Protein AF-A0A7X7L616-F1 (afdb_monomer_lite)

Sequence (145 aa):
MIFNLSRPKSMLPSSYFWTWDQSTNWVLDDPGIVNFGSWNKYLKKPETYVEDYKRLTDMALSLDIKGIVIWGFLRDSHGGIEYAKKVASYAKSKGVSIMPGVGTTHYGGVYYEGNNKYNINTFLHANPECGAVVSKEPGAKRAHH

Radius of gyration: 18.29 Å; chains: 1; bounding box: 34×37×55 Å

Foldseek 3Di:
DADQDDDPDDPDPAAEAEDELQALDPPPPFPSHDPDDDPDDRRGELVRSLVSLLVVLSVCLNHVHQEYEYQQLAEVRSPGPVSSCSSQVSSVVSNHHYHYDADPPPQQGSHRYDCDCRGNVNVCVVVVVPDFDDDPDPPDDGDDD

pLDDT: mean 89.96, std 12.64, range [40.31, 98.81]

Secondary structure (DSSP, 8-state):
-------PPPSSS--EEEEETTT----TT-TT---S-SS----S-HHHHHHHHHHHHHHHHHTT--EEEEET-SBGGGTHHHHHHHHHHHHHHTTPEEEEE-BSSTT-BSS-BSS-TTBHHHHHHH-GGGS----SSTTPPPPP-

Structure (mmCIF, N/CA/C/O backbone):
data_AF-A0A7X7L616-F1
#
_entry.id   AF-A0A7X7L616-F1
#
loop_
_atom_site.group_PDB
_atom_site.id
_atom_site.type_symbol
_atom_site.label_atom_id
_atom_site.label_alt_id
_atom_site.label_comp_id
_atom_site.label_asym_id
_atom_site.label_entity_id
_atom_site.label_seq_id
_atom_site.pdbx_PDB_ins_code
_atom_site.Cartn_x
_atom_site.Cartn_y
_atom_site.Cartn_z
_atom_site.occupancy
_atom_site.B_iso_or_equiv
_atom_site.auth_seq_id
_atom_site.auth_comp_id
_atom_site.auth_asym_id
_atom_site.auth_atom_id
_atom_site.pdbx_PDB_model_num
ATOM 1 N N . MET A 1 1 ? -3.931 -5.873 17.725 1.00 64.69 1 MET A N 1
ATOM 2 C CA . MET A 1 1 ? -3.924 -5.346 19.108 1.00 64.69 1 MET A CA 1
ATOM 3 C C . MET A 1 1 ? -4.902 -4.185 19.155 1.00 64.69 1 MET A C 1
ATOM 5 O O . MET A 1 1 ? -4.771 -3.305 18.327 1.00 64.69 1 MET A O 1
ATOM 9 N N . ILE A 1 2 ? -5.904 -4.179 20.035 1.00 68.75 2 ILE A N 1
ATOM 10 C CA . ILE A 1 2 ? -6.800 -3.014 20.151 1.00 68.75 2 ILE A CA 1
ATOM 11 C C . ILE A 1 2 ? -6.173 -2.070 21.172 1.00 68.75 2 ILE A C 1
ATOM 13 O O . ILE A 1 2 ? -6.047 -2.427 22.342 1.00 68.75 2 ILE A O 1
ATOM 17 N N . PHE A 1 3 ? -5.734 -0.897 20.723 1.00 80.94 3 PHE A N 1
ATOM 18 C CA . PHE A 1 3 ? -5.229 0.138 21.616 1.00 80.94 3 PHE A CA 1
ATOM 19 C C . PHE A 1 3 ? -6.409 0.794 22.342 1.00 80.94 3 PHE A C 1
ATOM 21 O O . PHE A 1 3 ? -7.429 1.095 21.718 1.00 80.94 3 PHE A O 1
ATOM 28 N N . ASN A 1 4 ? -6.277 1.032 23.647 1.00 83.75 4 ASN A N 1
ATOM 29 C CA . ASN A 1 4 ? -7.254 1.809 24.405 1.00 83.75 4 ASN A CA 1
ATOM 30 C C . ASN A 1 4 ? -6.873 3.292 24.330 1.00 83.75 4 ASN A C 1
ATOM 32 O O . ASN A 1 4 ? -6.136 3.798 25.175 1.00 83.75 4 ASN A O 1
ATOM 36 N N . LEU A 1 5 ? -7.300 3.955 23.256 1.00 84.56 5 LEU A N 1
ATOM 37 C CA . LEU A 1 5 ? -6.984 5.352 22.977 1.00 84.56 5 LEU A CA 1
ATOM 38 C C . LEU A 1 5 ? -8.261 6.181 23.008 1.00 84.56 5 LEU A C 1
ATOM 40 O O . LEU A 1 5 ? -9.324 5.722 22.600 1.00 84.56 5 LEU A O 1
ATOM 44 N N . SER A 1 6 ? -8.146 7.422 23.474 1.00 83.50 6 SER A N 1
ATOM 45 C CA . SER A 1 6 ? -9.231 8.393 23.391 1.00 83.50 6 SER A CA 1
ATOM 46 C C . SER A 1 6 ? -8.895 9.442 22.339 1.00 83.50 6 SER A C 1
ATOM 48 O O . SER A 1 6 ? -7.773 9.942 22.261 1.00 83.50 6 SER A O 1
ATOM 50 N N . ARG A 1 7 ? -9.883 9.767 21.509 1.00 84.62 7 ARG A N 1
ATOM 51 C CA . ARG A 1 7 ? -9.814 10.855 20.540 1.00 84.62 7 ARG A CA 1
ATOM 52 C C . ARG A 1 7 ? -11.075 11.700 20.701 1.00 84.62 7 ARG A C 1
ATOM 54 O O . ARG A 1 7 ? -12.167 11.129 20.723 1.00 84.62 7 ARG A O 1
ATOM 61 N N . PRO A 1 8 ? -10.967 13.037 20.797 1.00 86.50 8 PRO A N 1
ATOM 62 C CA . PRO A 1 8 ? -12.135 13.903 20.739 1.00 86.50 8 PRO A CA 1
ATOM 63 C C . PRO A 1 8 ? -12.950 13.621 19.477 1.00 86.50 8 PRO A C 1
ATOM 65 O O . PRO A 1 8 ? -12.387 13.302 18.425 1.00 86.50 8 PRO A O 1
ATOM 68 N N . LYS A 1 9 ? -14.274 13.764 19.570 1.00 84.69 9 LYS A N 1
ATOM 69 C CA . LYS A 1 9 ? -15.158 13.584 18.417 1.00 84.69 9 LYS A CA 1
ATOM 70 C C . LYS A 1 9 ? -14.674 14.463 17.263 1.00 84.69 9 LYS A C 1
ATOM 72 O O . LYS A 1 9 ? -14.495 15.668 17.429 1.00 84.69 9 LYS A O 1
ATOM 77 N N . SER A 1 10 ? -14.450 13.853 16.100 1.00 84.88 10 SER A N 1
ATOM 78 C CA . SER A 1 10 ? -14.016 14.601 14.922 1.00 84.88 10 SER A CA 1
ATOM 79 C C . SER A 1 10 ? -15.091 15.607 14.513 1.00 84.88 10 SER A C 1
ATOM 81 O O . SER A 1 10 ? -16.275 15.273 14.477 1.00 84.88 10 SER A O 1
ATOM 83 N N . MET A 1 11 ? -14.677 16.830 14.175 1.00 88.06 11 MET A N 1
ATOM 84 C CA . MET A 1 11 ? -15.564 17.799 13.521 1.00 88.06 11 MET A CA 1
ATOM 85 C C . MET A 1 11 ? -15.750 17.493 12.029 1.00 88.06 11 MET A C 1
ATOM 87 O O . MET A 1 11 ? -16.650 18.038 11.398 1.00 88.06 11 MET A O 1
ATOM 91 N N . LEU A 1 12 ? -14.894 16.640 11.456 1.00 87.75 12 LEU A N 1
ATOM 92 C CA . LEU A 1 12 ? -14.990 16.211 10.067 1.00 87.75 12 LEU A CA 1
ATOM 93 C C . LEU A 1 12 ? -15.836 14.931 9.980 1.00 87.75 12 LEU A C 1
ATOM 95 O O . LEU A 1 12 ? -15.654 14.036 10.807 1.00 87.75 12 LEU A O 1
ATOM 99 N N . PRO A 1 13 ? -16.696 14.785 8.953 1.00 86.88 13 PRO A N 1
ATOM 100 C CA . PRO A 1 13 ? -17.483 13.563 8.748 1.00 86.88 13 PRO A CA 1
ATOM 101 C C . PRO A 1 13 ? -16.621 12.301 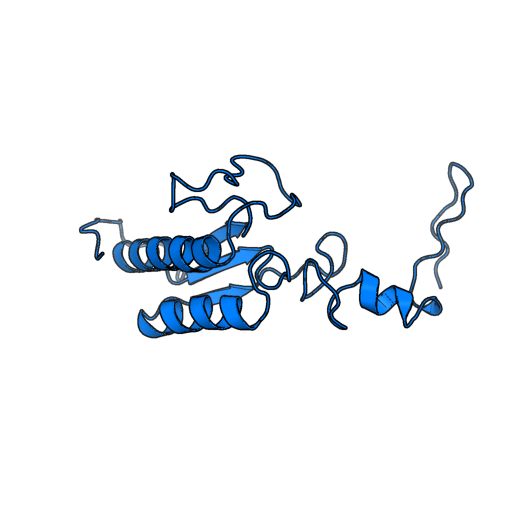8.619 1.00 86.88 13 PRO A C 1
ATOM 103 O O . PRO A 1 13 ? -17.030 11.204 8.996 1.00 86.88 13 PRO A O 1
ATOM 106 N N . SER A 1 14 ? -15.411 12.459 8.083 1.00 89.75 14 SER A N 1
ATOM 107 C CA . SER A 1 14 ? -14.441 11.387 7.909 1.00 89.75 14 SER A CA 1
ATOM 108 C C . SER A 1 14 ? -13.023 11.924 8.035 1.00 89.75 14 SER A C 1
ATOM 110 O O . SER A 1 14 ? -12.730 13.040 7.612 1.00 89.75 14 SER A O 1
ATOM 112 N N . SER A 1 15 ? -12.132 11.096 8.569 1.00 93.06 15 SER A N 1
ATOM 113 C CA . SER A 1 15 ? -10.693 11.352 8.604 1.00 93.06 15 SER A CA 1
ATOM 114 C C . SER A 1 15 ? -9.954 10.091 8.187 1.00 93.06 15 SER A C 1
ATOM 116 O O . SER A 1 15 ? -10.434 8.984 8.448 1.00 93.06 15 SER A O 1
ATOM 118 N N . TYR A 1 16 ? -8.812 10.281 7.532 1.00 96.12 16 TYR A N 1
ATOM 119 C CA . TYR A 1 16 ? -7.987 9.217 6.978 1.00 96.12 16 TYR A CA 1
ATOM 120 C C . TYR A 1 16 ? -6.532 9.460 7.355 1.00 96.12 16 TYR A C 1
ATOM 122 O O . TYR A 1 16 ? -6.093 10.610 7.412 1.00 96.12 16 TYR A O 1
ATOM 130 N N . PHE A 1 17 ? -5.777 8.388 7.570 1.00 97.12 17 PHE A N 1
ATOM 131 C CA . PHE A 1 17 ? -4.323 8.490 7.556 1.00 97.12 17 PHE A CA 1
ATOM 132 C C . PHE A 1 17 ? -3.833 8.644 6.121 1.00 97.12 17 PHE A C 1
ATOM 134 O O . PHE A 1 17 ? -4.298 7.935 5.236 1.00 97.12 17 PHE A O 1
ATOM 141 N N . TRP A 1 18 ? -2.893 9.555 5.894 1.00 96.75 18 TRP A N 1
ATOM 142 C CA . TRP A 1 18 ? -2.194 9.690 4.621 1.00 96.75 18 TRP A CA 1
ATOM 143 C C . TRP A 1 18 ? -0.814 9.069 4.749 1.00 96.75 18 TRP A C 1
ATOM 145 O O . TRP A 1 18 ? -0.012 9.534 5.561 1.00 96.75 18 TRP A O 1
ATOM 155 N N . THR A 1 19 ? -0.531 8.033 3.964 1.00 96.81 19 THR A N 1
ATOM 156 C CA . THR A 1 19 ? 0.727 7.302 4.074 1.00 96.81 19 THR A CA 1
ATOM 157 C C . THR A 1 19 ? 1.358 6.986 2.727 1.00 96.81 19 THR A C 1
ATOM 159 O O . THR A 1 19 ? 0.729 7.031 1.669 1.00 96.81 19 THR A O 1
ATOM 162 N N . TRP A 1 20 ? 2.635 6.633 2.800 1.00 96.06 20 TRP A N 1
ATOM 163 C CA . TRP A 1 20 ? 3.402 6.043 1.717 1.00 96.06 20 TRP A CA 1
ATOM 164 C C . TRP A 1 20 ? 3.792 4.610 2.088 1.00 96.06 20 TRP A C 1
ATOM 166 O O . TRP A 1 20 ? 4.173 4.358 3.234 1.00 96.06 20 TRP A O 1
ATOM 176 N N . ASP A 1 21 ? 3.710 3.667 1.147 1.00 95.69 21 ASP A N 1
ATOM 177 C CA . ASP A 1 21 ? 4.065 2.256 1.354 1.00 95.69 21 ASP A CA 1
ATOM 178 C C . ASP A 1 21 ? 5.480 2.100 1.926 1.00 95.69 21 ASP A C 1
ATOM 180 O O . ASP A 1 21 ? 5.671 1.392 2.920 1.00 95.69 21 ASP A O 1
ATOM 184 N N . GLN A 1 22 ? 6.454 2.826 1.372 1.00 95.25 22 GLN A N 1
ATOM 185 C CA . GLN A 1 22 ? 7.858 2.679 1.756 1.00 95.25 22 GLN A CA 1
ATOM 186 C C . GLN A 1 22 ? 8.196 3.176 3.169 1.00 95.25 22 GLN A C 1
ATOM 188 O O . GLN A 1 22 ? 9.104 2.629 3.788 1.00 95.25 22 GLN A O 1
ATOM 193 N N . SER A 1 23 ? 7.498 4.199 3.676 1.00 95.25 23 SER A N 1
ATOM 194 C CA . SER A 1 23 ? 7.852 4.889 4.931 1.00 95.25 23 SER A CA 1
ATOM 195 C C . SER A 1 23 ? 6.819 4.742 6.047 1.00 95.25 23 SER A C 1
ATOM 197 O O . SER A 1 23 ? 6.959 5.332 7.117 1.00 95.25 23 SER A O 1
ATOM 199 N N . THR A 1 24 ? 5.790 3.920 5.835 1.00 96.81 24 THR A N 1
ATOM 200 C CA . THR A 1 24 ? 4.900 3.477 6.915 1.00 96.81 24 THR A CA 1
ATOM 201 C C . THR A 1 24 ? 5.618 2.417 7.735 1.00 96.81 24 THR A C 1
ATOM 203 O O . THR A 1 24 ? 5.645 1.271 7.315 1.00 96.81 24 THR A O 1
ATOM 206 N N . ASN A 1 25 ? 6.216 2.782 8.869 1.00 96.75 25 ASN A N 1
ATOM 207 C CA . ASN A 1 25 ? 7.050 1.869 9.660 1.00 96.75 25 ASN A CA 1
ATOM 208 C C . ASN A 1 25 ? 6.392 1.560 11.009 1.00 96.75 25 ASN A C 1
ATOM 210 O O . ASN A 1 25 ? 6.345 2.409 11.897 1.00 96.75 25 ASN A O 1
ATOM 214 N N . TRP A 1 26 ? 5.889 0.338 11.152 1.00 96.56 26 TRP A N 1
ATOM 215 C CA . TRP A 1 26 ? 5.313 -0.219 12.382 1.00 96.56 26 TRP A CA 1
ATOM 216 C C . TRP A 1 26 ? 5.984 -1.536 12.787 1.00 96.56 26 TRP A C 1
ATOM 218 O O . TRP A 1 26 ? 5.915 -1.941 13.949 1.00 96.56 26 TRP A O 1
ATOM 228 N N . VAL A 1 27 ? 6.632 -2.216 11.846 1.00 96.88 27 VAL A N 1
ATOM 229 C CA . VAL A 1 27 ? 7.654 -3.237 12.071 1.00 96.88 27 VAL A CA 1
ATOM 230 C C . VAL A 1 27 ? 9.001 -2.519 12.108 1.00 96.88 27 VAL A C 1
ATOM 232 O O . VAL A 1 27 ? 9.491 -2.046 11.086 1.00 96.88 27 VAL A O 1
ATOM 235 N N . LEU A 1 28 ? 9.553 -2.356 13.311 1.00 96.25 28 LEU A N 1
ATOM 236 C CA . LEU A 1 28 ? 10.707 -1.479 13.561 1.00 96.25 28 LEU A CA 1
ATOM 237 C C . LEU A 1 28 ? 12.064 -2.190 13.445 1.00 96.25 28 LEU A C 1
ATOM 239 O O . LEU A 1 28 ? 13.103 -1.548 13.550 1.00 96.25 28 LEU A O 1
ATOM 243 N N . ASP A 1 29 ? 12.052 -3.501 13.237 1.00 96.44 29 ASP A N 1
ATOM 244 C CA . ASP A 1 29 ? 13.219 -4.376 13.140 1.00 96.44 29 ASP A CA 1
ATOM 245 C C . ASP A 1 29 ? 13.516 -4.839 11.701 1.00 96.44 29 ASP A C 1
ATOM 247 O O . ASP A 1 29 ? 14.435 -5.630 11.481 1.00 96.44 29 ASP A O 1
ATOM 251 N N . ASP A 1 30 ? 12.782 -4.337 10.701 1.00 97.44 30 ASP A N 1
ATOM 252 C CA . ASP A 1 30 ? 13.110 -4.583 9.294 1.00 97.44 30 ASP A CA 1
ATOM 253 C C . ASP A 1 30 ? 14.316 -3.714 8.869 1.00 97.44 30 ASP A C 1
ATOM 255 O O . ASP A 1 30 ? 14.254 -2.485 8.961 1.00 97.44 30 ASP A O 1
ATOM 259 N N . PRO A 1 31 ? 15.423 -4.299 8.371 1.00 96.56 31 PRO A N 1
ATOM 260 C CA . PRO A 1 31 ? 16.599 -3.531 7.956 1.00 96.56 31 PRO A CA 1
ATOM 261 C C . PRO A 1 31 ? 16.335 -2.598 6.761 1.00 96.56 31 PRO A C 1
ATOM 263 O O . PRO A 1 31 ? 17.133 -1.701 6.499 1.00 96.56 31 PRO A O 1
ATOM 266 N N . GLY A 1 32 ? 15.234 -2.795 6.031 1.00 96.69 32 GLY A N 1
ATOM 267 C CA . GLY A 1 32 ? 14.825 -1.988 4.885 1.00 96.69 32 GLY A CA 1
ATOM 268 C C . GLY A 1 32 ? 14.021 -0.731 5.226 1.00 96.69 32 GLY A C 1
ATOM 269 O O . GLY A 1 32 ? 13.435 -0.133 4.324 1.00 96.69 32 GLY A O 1
ATOM 270 N N . ILE A 1 33 ? 13.928 -0.342 6.500 1.00 96.75 33 ILE A N 1
ATOM 271 C CA . ILE A 1 33 ? 13.172 0.839 6.939 1.00 96.75 33 ILE A CA 1
ATOM 272 C C . ILE A 1 33 ? 13.628 2.115 6.217 1.00 96.75 33 ILE A C 1
ATOM 274 O O . ILE A 1 33 ? 14.813 2.437 6.140 1.00 96.75 33 ILE A O 1
ATOM 278 N N . VAL A 1 34 ? 12.649 2.892 5.747 1.00 94.88 34 VAL A N 1
ATOM 279 C CA . VAL A 1 34 ? 12.856 4.207 5.130 1.00 94.88 34 VAL A CA 1
ATOM 280 C C . VAL A 1 34 ? 12.102 5.260 5.939 1.00 94.88 34 VAL A C 1
ATOM 282 O O . VAL A 1 34 ? 10.885 5.185 6.068 1.00 94.88 34 VAL A O 1
ATOM 285 N N . ASN A 1 35 ? 12.806 6.259 6.480 1.00 93.75 35 ASN A N 1
ATOM 286 C CA . ASN A 1 35 ? 12.227 7.244 7.414 1.00 93.75 35 ASN A CA 1
ATOM 287 C C . ASN A 1 35 ? 11.947 8.624 6.802 1.00 93.75 35 ASN A C 1
ATOM 289 O O . ASN A 1 35 ? 11.510 9.533 7.502 1.00 93.75 35 ASN A O 1
ATOM 293 N N . PHE A 1 36 ? 12.221 8.815 5.514 1.00 89.25 36 PHE A N 1
ATOM 294 C CA . PHE A 1 36 ? 12.077 10.116 4.868 1.00 89.25 36 PHE A CA 1
ATOM 295 C C . PHE A 1 36 ? 11.773 9.986 3.379 1.00 89.25 36 PHE A C 1
ATOM 297 O O . PHE A 1 36 ? 11.989 8.942 2.766 1.00 89.25 36 PHE A O 1
ATOM 304 N N . GLY A 1 37 ? 11.328 11.096 2.793 1.00 83.88 37 GLY A N 1
ATOM 305 C CA . GLY A 1 37 ? 11.170 11.246 1.354 1.00 83.88 37 GLY A CA 1
ATOM 306 C C . GLY A 1 37 ? 9.877 10.661 0.791 1.00 83.88 37 GLY A C 1
ATOM 307 O O . GLY A 1 37 ? 9.126 9.931 1.440 1.00 83.88 37 GLY A O 1
ATOM 308 N N . SER A 1 38 ? 9.642 11.008 -0.468 1.00 81.00 38 SER A N 1
ATOM 309 C CA . SER A 1 38 ? 8.605 10.427 -1.314 1.00 81.00 38 SER A CA 1
ATOM 310 C C . SER A 1 38 ? 9.281 9.763 -2.512 1.00 81.00 38 SER A C 1
ATOM 312 O O . SER A 1 38 ? 10.431 10.072 -2.814 1.00 81.00 38 SER A O 1
ATOM 314 N N . TRP A 1 39 ? 8.580 8.842 -3.176 1.00 82.50 39 TRP A N 1
ATOM 315 C CA . TRP A 1 39 ? 9.059 8.178 -4.395 1.00 82.50 39 TRP A CA 1
ATOM 316 C C . TRP A 1 39 ? 10.269 7.234 -4.209 1.00 82.50 39 TRP A C 1
ATOM 318 O O . TRP A 1 39 ? 10.915 6.831 -5.175 1.00 82.50 39 TRP A O 1
ATOM 328 N N . ASN A 1 40 ? 10.589 6.824 -2.977 1.00 90.56 40 ASN A N 1
ATOM 329 C CA . ASN A 1 40 ? 11.723 5.922 -2.767 1.00 90.56 40 ASN A CA 1
ATOM 330 C C . ASN A 1 40 ? 11.431 4.493 -3.258 1.00 90.56 40 ASN A C 1
ATOM 332 O O . ASN A 1 40 ? 10.283 4.062 -3.446 1.00 90.56 40 ASN A O 1
ATOM 336 N N . LYS A 1 41 ? 12.515 3.727 -3.399 1.00 93.12 41 LYS A N 1
ATOM 337 C CA . LYS A 1 41 ? 12.445 2.268 -3.480 1.00 93.12 41 LYS A CA 1
ATOM 338 C C . LYS A 1 41 ? 11.816 1.721 -2.200 1.00 93.12 41 LYS A C 1
ATOM 340 O O . LYS A 1 41 ? 12.087 2.222 -1.109 1.00 93.12 41 LYS A O 1
ATOM 345 N N . TYR A 1 42 ? 11.005 0.684 -2.341 1.00 95.81 42 TYR A N 1
ATOM 346 C CA . TYR A 1 42 ? 10.550 -0.089 -1.197 1.00 95.81 42 TYR A CA 1
ATOM 347 C C . TYR A 1 42 ? 11.628 -1.127 -0.872 1.00 95.81 42 TYR A C 1
ATOM 349 O O . TYR A 1 42 ? 11.922 -1.987 -1.701 1.00 95.81 42 TYR A O 1
ATOM 357 N N . LEU A 1 43 ? 12.263 -0.985 0.292 1.00 97.12 43 LEU A N 1
ATOM 358 C CA . LEU A 1 43 ? 13.434 -1.780 0.688 1.00 97.12 43 LEU A CA 1
ATOM 359 C C . LEU A 1 43 ? 13.126 -2.815 1.780 1.00 97.12 43 LEU A C 1
ATOM 361 O O . LEU A 1 43 ? 13.966 -3.666 2.060 1.00 97.12 43 LEU A O 1
ATOM 365 N N . LYS A 1 44 ? 11.940 -2.735 2.392 1.00 97.81 44 LYS A N 1
ATOM 366 C CA . LYS A 1 44 ? 11.467 -3.678 3.412 1.00 97.81 44 LYS A CA 1
ATOM 367 C C . LYS A 1 44 ? 11.066 -5.007 2.773 1.00 97.81 44 LYS A C 1
ATOM 369 O O . LYS A 1 44 ? 10.912 -5.108 1.555 1.00 97.81 44 LYS A O 1
ATOM 374 N N . LYS A 1 45 ? 10.849 -6.030 3.595 1.00 98.06 45 LYS A N 1
ATOM 375 C CA . LYS A 1 45 ? 10.286 -7.302 3.123 1.00 98.06 45 LYS A CA 1
ATOM 376 C C . LYS A 1 45 ? 8.812 -7.129 2.717 1.00 98.06 45 LYS A C 1
ATOM 378 O O . LYS A 1 45 ? 8.097 -6.367 3.368 1.00 98.06 45 LYS A O 1
ATOM 383 N N . PRO A 1 46 ? 8.298 -7.864 1.714 1.00 97.94 46 PRO A N 1
ATOM 384 C CA . PRO A 1 46 ? 6.868 -7.872 1.389 1.00 97.94 46 PRO A CA 1
ATOM 385 C C . PRO A 1 46 ? 5.965 -8.167 2.596 1.00 97.94 46 PRO A C 1
ATOM 387 O O . PRO A 1 46 ? 4.911 -7.563 2.773 1.00 97.94 46 PRO A O 1
ATOM 390 N N . GLU A 1 47 ? 6.377 -9.068 3.487 1.00 98.38 47 GLU A N 1
ATOM 391 C CA . GLU A 1 47 ? 5.616 -9.413 4.695 1.00 98.38 47 GLU A CA 1
ATOM 392 C C . GLU A 1 47 ? 5.470 -8.210 5.630 1.00 98.38 47 GLU A C 1
ATOM 394 O O . GLU A 1 47 ? 4.422 -8.034 6.257 1.00 98.38 47 GLU A O 1
ATOM 399 N N . THR A 1 48 ? 6.492 -7.355 5.667 1.00 98.44 48 THR A N 1
ATOM 400 C CA . THR A 1 48 ? 6.506 -6.128 6.457 1.00 98.44 48 THR A CA 1
ATOM 401 C C . THR A 1 48 ? 5.455 -5.140 5.965 1.00 98.44 48 THR A C 1
ATOM 403 O O . THR A 1 48 ? 4.765 -4.560 6.791 1.00 98.44 48 THR A O 1
ATOM 406 N N . TYR A 1 49 ? 5.211 -5.026 4.652 1.00 98.56 49 TYR A N 1
ATOM 407 C CA . TYR A 1 49 ? 4.102 -4.220 4.116 1.00 98.56 49 TYR A CA 1
ATOM 408 C C . TYR A 1 49 ? 2.755 -4.635 4.718 1.00 98.56 49 TYR A C 1
ATOM 410 O O . TYR A 1 49 ? 1.981 -3.799 5.186 1.00 98.56 49 TYR A O 1
ATOM 418 N N . VAL A 1 50 ? 2.479 -5.940 4.747 1.00 98.69 50 VAL A N 1
ATOM 419 C CA . VAL A 1 50 ? 1.218 -6.457 5.291 1.00 98.69 50 VAL A CA 1
ATOM 420 C C . VAL A 1 50 ? 1.122 -6.187 6.788 1.00 98.69 50 VAL A C 1
ATOM 422 O O . VAL A 1 50 ? 0.074 -5.753 7.264 1.00 98.69 50 VAL A O 1
ATOM 425 N N . GLU A 1 51 ? 2.193 -6.443 7.532 1.00 98.56 51 GLU A N 1
ATOM 426 C CA . GLU A 1 51 ? 2.198 -6.274 8.982 1.00 98.56 51 GLU A CA 1
ATOM 427 C C . GLU A 1 51 ? 2.149 -4.798 9.404 1.00 98.56 51 GLU A C 1
ATOM 429 O O . GLU A 1 51 ? 1.420 -4.452 10.337 1.00 98.56 51 GLU A O 1
ATOM 434 N N . ASP A 1 52 ? 2.823 -3.913 8.668 1.00 98.38 52 ASP A N 1
ATOM 435 C CA . ASP A 1 52 ? 2.772 -2.472 8.891 1.00 98.38 52 ASP A CA 1
ATOM 436 C C . ASP A 1 52 ? 1.335 -1.958 8.809 1.00 98.38 52 ASP A C 1
ATOM 438 O O . ASP A 1 52 ? 0.828 -1.297 9.721 1.00 98.38 52 ASP A O 1
ATOM 442 N N . TYR A 1 53 ? 0.637 -2.324 7.732 1.00 98.62 53 TYR A N 1
ATOM 443 C CA . TYR A 1 53 ? -0.731 -1.877 7.520 1.00 98.62 53 TYR A CA 1
ATOM 444 C C . TYR A 1 53 ? -1.756 -2.603 8.392 1.00 98.62 53 TYR A C 1
ATOM 446 O O . TYR A 1 53 ? -2.805 -2.023 8.676 1.00 98.62 53 TYR A O 1
ATOM 454 N N . LYS A 1 54 ? -1.471 -3.811 8.897 1.00 98.50 54 LYS A N 1
ATOM 455 C CA . LYS A 1 54 ? -2.289 -4.437 9.951 1.00 98.50 54 LYS A CA 1
ATOM 456 C C . LYS A 1 54 ? -2.253 -3.622 11.240 1.00 98.50 54 LYS A C 1
ATOM 458 O O . LYS A 1 54 ? -3.307 -3.304 11.790 1.00 98.50 54 LYS A O 1
ATOM 463 N N . ARG A 1 55 ? -1.059 -3.236 11.696 1.00 98.06 55 ARG A N 1
ATOM 464 C CA . ARG A 1 55 ? -0.885 -2.444 12.926 1.00 98.06 55 ARG A CA 1
ATOM 465 C C . ARG A 1 55 ? -1.462 -1.039 12.780 1.00 98.06 55 ARG A C 1
ATOM 467 O O . ARG A 1 55 ? -2.168 -0.575 13.673 1.00 98.06 55 ARG A O 1
ATOM 474 N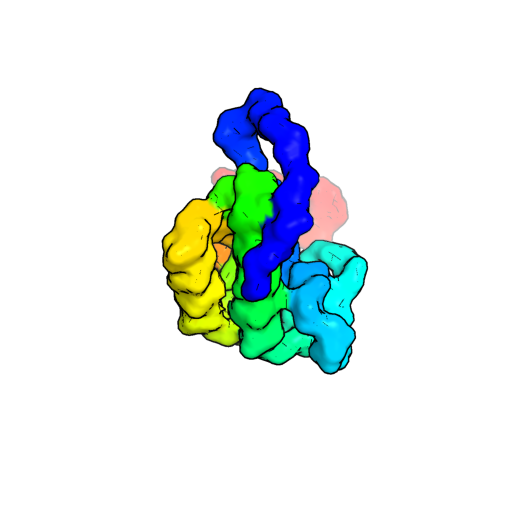 N . LEU A 1 56 ? -1.261 -0.405 11.624 1.00 97.81 56 LEU A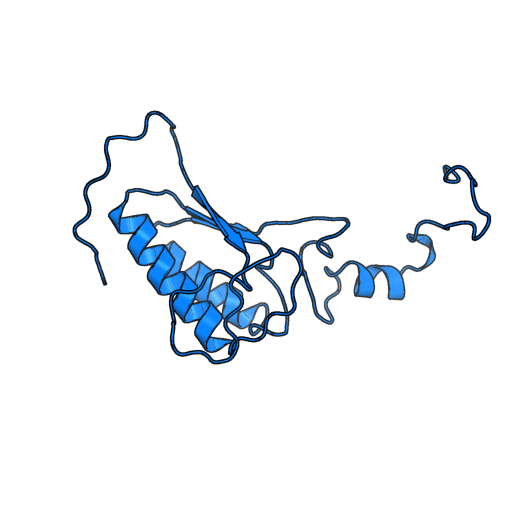 N 1
ATOM 475 C CA . LEU A 1 56 ? -1.871 0.891 11.331 1.00 97.81 56 LEU A CA 1
ATOM 476 C C . LEU A 1 56 ? -3.405 0.810 11.232 1.00 97.81 56 LEU A C 1
ATOM 478 O O . LEU A 1 56 ? -4.091 1.726 11.677 1.00 97.81 56 LEU A O 1
ATOM 482 N N . THR A 1 57 ? -3.957 -0.283 10.693 1.00 98.31 57 THR A N 1
ATOM 483 C CA . THR A 1 57 ? -5.410 -0.535 10.682 1.00 98.31 57 THR A CA 1
ATOM 484 C C . THR A 1 57 ? -5.960 -0.631 12.100 1.00 98.31 57 THR A C 1
ATOM 486 O O . THR A 1 57 ? -6.970 -0.004 12.411 1.00 98.31 57 THR A O 1
ATOM 489 N N . ASP A 1 58 ? -5.294 -1.395 12.964 1.00 97.56 58 ASP A N 1
ATOM 490 C CA . ASP A 1 58 ? -5.689 -1.531 14.364 1.00 97.56 58 ASP A CA 1
ATOM 491 C C . ASP A 1 58 ? -5.656 -0.171 15.087 1.00 97.56 58 ASP A C 1
ATOM 493 O O . ASP A 1 58 ? -6.580 0.162 15.828 1.00 97.56 58 ASP A O 1
ATOM 497 N N . MET A 1 59 ? -4.642 0.658 14.808 1.00 96.06 59 MET A N 1
ATOM 498 C CA . MET A 1 59 ? -4.564 2.034 15.308 1.00 96.06 59 MET A CA 1
ATOM 499 C C . MET A 1 59 ? -5.701 2.916 14.778 1.00 96.06 59 MET A C 1
ATOM 501 O O . MET A 1 59 ? -6.302 3.675 15.538 1.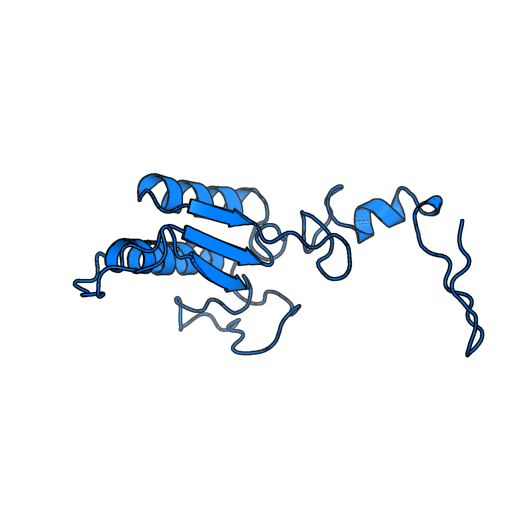00 96.06 59 MET A O 1
ATOM 505 N N . ALA A 1 60 ? -6.009 2.828 13.480 1.00 95.38 60 ALA A N 1
ATOM 506 C CA . ALA A 1 60 ? -7.087 3.596 12.864 1.00 95.38 60 ALA A CA 1
ATOM 507 C C . ALA A 1 60 ? -8.439 3.266 13.509 1.00 95.38 60 ALA A C 1
ATOM 509 O O . ALA A 1 60 ? -9.187 4.178 13.862 1.00 95.38 60 ALA A O 1
ATOM 510 N N . LEU A 1 61 ? -8.705 1.978 13.745 1.00 94.62 61 LEU A N 1
ATOM 511 C CA . LEU A 1 61 ? -9.893 1.511 14.456 1.00 94.62 61 LEU A CA 1
ATOM 512 C C . LEU A 1 61 ? -9.968 2.095 15.874 1.00 94.62 61 LEU A C 1
ATOM 514 O O . LEU A 1 61 ? -10.994 2.659 16.247 1.00 94.62 61 LEU A O 1
ATOM 518 N N . SER A 1 62 ? -8.878 2.014 16.644 1.00 93.69 62 SER A N 1
ATOM 519 C CA . SER A 1 62 ? -8.808 2.547 18.013 1.00 93.69 62 SER A CA 1
ATOM 520 C C . SER A 1 62 ? -9.038 4.060 18.111 1.00 93.69 62 SER A C 1
ATOM 522 O O . SER A 1 62 ? -9.393 4.552 19.177 1.00 93.69 62 SER A O 1
ATOM 524 N N . LEU A 1 63 ? -8.843 4.804 17.021 1.00 92.69 63 LEU A N 1
ATOM 525 C CA . LEU A 1 63 ? -9.014 6.258 16.959 1.00 92.69 63 LEU A CA 1
ATOM 526 C C . LEU A 1 63 ? -10.285 6.705 16.213 1.00 92.69 63 LEU A C 1
ATOM 528 O O . LEU A 1 63 ? -10.432 7.901 15.936 1.00 92.69 63 LEU A O 1
ATOM 532 N N . ASP A 1 64 ? -11.171 5.778 15.831 1.00 91.50 64 ASP A N 1
ATOM 533 C CA . ASP A 1 64 ? -12.314 6.031 14.932 1.00 91.50 64 ASP A CA 1
ATOM 534 C C . ASP A 1 64 ? -11.902 6.822 13.666 1.00 91.50 64 ASP A C 1
ATOM 536 O O . ASP A 1 64 ? -12.523 7.803 13.242 1.00 91.50 64 ASP A O 1
ATOM 540 N N . ILE A 1 65 ? -10.773 6.433 13.069 1.00 94.56 65 ILE A N 1
ATOM 541 C CA . ILE A 1 65 ? -10.313 6.919 11.765 1.00 94.56 65 ILE A CA 1
ATOM 542 C C . ILE A 1 65 ? -10.882 5.984 10.699 1.00 94.56 65 ILE A C 1
ATOM 544 O O . ILE A 1 65 ? -10.713 4.768 10.760 1.00 94.56 65 ILE A O 1
ATOM 548 N N . LYS A 1 66 ? -11.572 6.551 9.703 1.00 95.00 66 LYS A N 1
ATOM 549 C CA . LYS A 1 66 ? -12.384 5.778 8.746 1.00 95.00 66 LYS A CA 1
ATOM 550 C C . LYS A 1 66 ? -11.557 4.988 7.739 1.00 95.00 66 LYS A C 1
ATOM 552 O O . LYS A 1 66 ? -12.063 4.029 7.154 1.00 95.00 66 LYS A O 1
ATOM 557 N N . GLY A 1 67 ? -10.304 5.369 7.520 1.00 97.19 67 GLY A N 1
ATOM 558 C CA . GLY A 1 67 ? -9.466 4.671 6.563 1.00 97.19 67 GLY A CA 1
ATOM 559 C C . GLY A 1 67 ? -8.028 5.152 6.481 1.00 97.19 67 GLY A C 1
ATOM 560 O O . GLY A 1 67 ? -7.580 6.019 7.232 1.00 97.19 67 GLY A O 1
ATOM 561 N N . ILE A 1 68 ? -7.318 4.571 5.523 1.00 98.56 68 ILE A N 1
ATOM 562 C CA . ILE A 1 68 ? -5.904 4.805 5.253 1.00 98.56 68 ILE A CA 1
ATOM 563 C C . ILE A 1 68 ? -5.741 4.999 3.745 1.00 98.56 68 ILE A C 1
ATOM 565 O O . ILE A 1 68 ? -6.134 4.140 2.953 1.00 98.56 68 ILE A O 1
ATOM 569 N N . VAL A 1 69 ? -5.163 6.129 3.350 1.00 98.25 69 VAL A N 1
ATOM 570 C CA . VAL A 1 69 ? -4.704 6.397 1.989 1.00 98.25 69 VAL A CA 1
ATOM 571 C C . VAL A 1 69 ? -3.288 5.858 1.848 1.00 98.25 69 VAL A C 1
ATOM 573 O O . VAL A 1 69 ? -2.408 6.292 2.586 1.00 98.25 69 VAL A O 1
ATOM 576 N N . ILE A 1 70 ? -3.071 4.952 0.894 1.00 97.50 70 ILE A N 1
ATOM 577 C CA . ILE A 1 70 ? -1.772 4.317 0.650 1.00 97.50 70 ILE A CA 1
ATOM 578 C C . ILE A 1 70 ? -1.246 4.738 -0.718 1.00 97.50 70 ILE A C 1
ATOM 580 O O . ILE A 1 70 ? -1.685 4.227 -1.751 1.00 97.50 70 ILE A O 1
ATOM 584 N N . TRP A 1 71 ? -0.273 5.641 -0.740 1.00 95.75 71 TRP A N 1
ATOM 585 C CA . TRP A 1 71 ? 0.522 5.899 -1.938 1.00 95.75 71 TRP A CA 1
ATOM 586 C C . TRP A 1 71 ? 1.524 4.765 -2.138 1.00 95.75 71 TRP A C 1
ATOM 588 O O . TRP A 1 71 ? 2.228 4.400 -1.202 1.00 95.75 71 TRP A O 1
ATOM 598 N N . GLY A 1 72 ? 1.550 4.192 -3.343 1.00 94.62 72 GLY A N 1
ATOM 599 C CA . GLY A 1 72 ? 2.356 3.004 -3.650 1.00 94.62 72 GLY A CA 1
ATOM 600 C C . GLY A 1 72 ? 1.627 1.693 -3.347 1.00 94.62 72 GLY A C 1
ATOM 601 O O . GLY A 1 72 ? 2.256 0.650 -3.213 1.00 94.62 72 GLY A O 1
ATOM 602 N N . PHE A 1 73 ? 0.290 1.725 -3.251 1.00 97.19 73 PHE A N 1
ATOM 603 C CA . PHE A 1 73 ? -0.538 0.568 -2.889 1.00 97.19 73 PHE A CA 1
ATOM 604 C C . PHE A 1 73 ? -0.307 -0.679 -3.755 1.00 97.19 73 PHE A C 1
ATOM 606 O O . PHE A 1 73 ? -0.437 -1.791 -3.259 1.00 97.19 73 PHE A O 1
ATOM 613 N N . LEU A 1 74 ? 0.045 -0.511 -5.030 1.00 96.88 74 LEU A N 1
ATOM 614 C CA . LEU A 1 74 ? 0.409 -1.608 -5.924 1.00 96.88 74 LEU A CA 1
ATOM 615 C C . LEU A 1 74 ? 1.838 -1.408 -6.417 1.00 96.88 74 LEU A C 1
ATOM 617 O O . LEU A 1 74 ? 2.108 -0.454 -7.148 1.00 96.88 74 LEU A O 1
ATOM 621 N N . ARG A 1 75 ? 2.735 -2.309 -6.018 1.00 95.00 75 ARG A N 1
ATOM 622 C CA . ARG A 1 75 ? 4.121 -2.361 -6.482 1.00 95.00 75 ARG A CA 1
ATOM 623 C C . ARG A 1 75 ? 4.672 -3.780 -6.325 1.00 95.00 75 ARG A C 1
ATOM 625 O O . ARG A 1 75 ? 4.394 -4.441 -5.326 1.00 95.00 75 ARG A O 1
ATOM 632 N N . ASP A 1 76 ? 5.475 -4.233 -7.284 1.00 96.81 76 ASP A N 1
ATOM 633 C CA . ASP A 1 76 ? 6.025 -5.596 -7.299 1.00 96.81 76 ASP A CA 1
ATOM 634 C C . ASP A 1 76 ? 6.918 -5.873 -6.085 1.00 96.81 76 ASP A C 1
ATOM 636 O O . ASP A 1 76 ? 6.786 -6.916 -5.446 1.00 96.81 76 ASP A O 1
ATOM 640 N N . SER A 1 77 ? 7.780 -4.927 -5.708 1.00 96.31 77 SER A N 1
ATOM 641 C CA . SER A 1 77 ? 8.770 -5.142 -4.648 1.00 96.31 77 SER A CA 1
ATOM 642 C C . SER A 1 77 ? 8.195 -5.296 -3.229 1.00 96.31 77 SER A C 1
ATOM 644 O O . SER A 1 77 ? 8.917 -5.744 -2.343 1.00 96.31 77 SER A O 1
ATOM 646 N N . HIS A 1 78 ? 6.917 -4.969 -2.994 1.00 96.88 78 HIS A N 1
ATOM 647 C CA . HIS A 1 78 ? 6.219 -5.289 -1.735 1.00 96.88 78 HIS A CA 1
ATOM 648 C C . HIS A 1 78 ? 5.226 -6.454 -1.868 1.00 96.88 78 HIS A C 1
ATOM 650 O O . HIS A 1 78 ? 4.416 -6.699 -0.976 1.00 96.88 78 HIS A O 1
ATOM 656 N N . GLY A 1 79 ? 5.325 -7.220 -2.960 1.00 97.12 79 GLY A N 1
ATOM 657 C CA . GLY A 1 79 ? 4.519 -8.415 -3.216 1.00 97.12 79 GLY A CA 1
ATOM 658 C C . GLY A 1 79 ? 3.292 -8.179 -4.103 1.00 97.12 79 GLY A C 1
ATOM 659 O O . GLY A 1 79 ? 2.460 -9.080 -4.256 1.00 97.12 79 GLY A O 1
ATOM 660 N N . GLY A 1 80 ? 3.165 -6.987 -4.693 1.00 96.69 80 GLY A N 1
ATOM 661 C CA . GLY A 1 80 ? 2.175 -6.673 -5.718 1.00 96.69 80 GLY A CA 1
ATOM 662 C C . GLY A 1 80 ? 0.728 -6.879 -5.271 1.00 96.69 80 GLY A C 1
ATOM 663 O O . GLY A 1 80 ? 0.346 -6.649 -4.121 1.00 96.69 80 GLY A O 1
ATOM 664 N N . ILE A 1 81 ? -0.102 -7.327 -6.213 1.00 97.88 81 ILE A N 1
ATOM 665 C CA . ILE A 1 81 ? -1.552 -7.493 -6.024 1.00 97.88 81 ILE A CA 1
ATOM 666 C C . ILE A 1 81 ? -1.874 -8.444 -4.866 1.00 97.88 81 ILE A C 1
ATOM 668 O O . ILE A 1 81 ? -2.804 -8.189 -4.102 1.00 97.88 81 ILE A O 1
ATOM 672 N N . GLU A 1 82 ? -1.124 -9.535 -4.723 1.00 98.31 82 GLU A N 1
ATOM 673 C CA . GLU A 1 82 ? -1.409 -10.551 -3.708 1.00 98.31 82 GLU A CA 1
ATOM 674 C C . GLU A 1 82 ? -1.230 -10.005 -2.288 1.00 98.31 82 GLU A C 1
ATOM 676 O O . GLU A 1 82 ? -2.056 -10.261 -1.410 1.00 98.31 82 GLU A O 1
ATOM 681 N N . TYR A 1 83 ? -0.207 -9.184 -2.057 1.00 98.69 83 TYR A N 1
ATOM 682 C CA . TYR A 1 83 ? 0.029 -8.571 -0.750 1.00 98.69 83 TYR A CA 1
ATOM 683 C C . TYR A 1 83 ? -0.900 -7.373 -0.508 1.00 98.69 83 TYR A C 1
ATOM 685 O O . TYR A 1 83 ? -1.454 -7.238 0.586 1.00 98.69 83 TYR A O 1
ATOM 693 N N . ALA A 1 84 ? -1.201 -6.587 -1.545 1.00 98.44 84 ALA A N 1
ATOM 694 C CA . ALA A 1 84 ? -2.210 -5.527 -1.489 1.00 98.44 84 ALA A CA 1
ATOM 695 C C . ALA A 1 84 ? -3.607 -6.060 -1.113 1.00 98.44 84 ALA A C 1
ATOM 697 O O . ALA A 1 84 ? -4.307 -5.469 -0.285 1.00 98.44 84 ALA A O 1
ATOM 698 N N . LYS A 1 85 ? -4.002 -7.230 -1.639 1.00 98.62 85 LYS A N 1
ATOM 699 C CA . LYS A 1 85 ? -5.242 -7.918 -1.238 1.00 98.62 85 LYS A CA 1
ATOM 700 C C . LYS A 1 85 ? -5.238 -8.295 0.239 1.00 98.62 85 LYS A C 1
ATOM 702 O O . LYS A 1 85 ? -6.273 -8.141 0.885 1.00 98.62 85 LYS A O 1
ATOM 707 N N . LYS A 1 86 ? -4.116 -8.777 0.789 1.00 98.81 86 LYS A N 1
ATOM 708 C CA . LYS A 1 86 ? -4.006 -9.115 2.222 1.00 98.81 86 LYS A CA 1
ATOM 709 C C . LYS A 1 86 ? -4.231 -7.876 3.092 1.00 98.81 86 LYS A C 1
ATOM 711 O O . LYS A 1 86 ? -5.007 -7.946 4.045 1.00 98.81 86 LYS A O 1
ATOM 716 N N . VAL A 1 87 ? -3.627 -6.743 2.722 1.00 98.81 87 VAL A N 1
ATOM 717 C CA . VAL A 1 87 ? -3.825 -5.450 3.400 1.00 98.81 87 VAL A CA 1
ATOM 718 C C . VAL A 1 87 ? -5.288 -5.008 3.341 1.00 98.81 87 VAL A C 1
ATOM 720 O O . VAL A 1 87 ? -5.910 -4.797 4.383 1.00 98.81 87 VAL A O 1
ATOM 723 N N . ALA A 1 88 ? -5.872 -4.937 2.142 1.00 98.69 88 ALA A N 1
ATOM 724 C CA . ALA A 1 88 ? -7.260 -4.511 1.964 1.00 98.69 88 ALA A CA 1
ATOM 725 C C . ALA A 1 88 ? -8.260 -5.441 2.668 1.00 98.69 88 ALA A C 1
ATOM 727 O O . ALA A 1 88 ? -9.224 -4.971 3.271 1.00 98.69 88 ALA A O 1
ATOM 728 N N . SER A 1 89 ? -8.023 -6.755 2.634 1.00 98.75 89 SER A N 1
ATOM 729 C CA . SER A 1 89 ? -8.884 -7.742 3.294 1.00 98.75 89 SER A CA 1
ATOM 730 C C . SER A 1 89 ? -8.850 -7.592 4.811 1.00 98.75 89 SER A C 1
ATOM 732 O O . SER A 1 89 ? -9.902 -7.630 5.450 1.00 98.75 89 SER A O 1
ATOM 734 N N . TYR A 1 90 ? -7.665 -7.371 5.392 1.00 98.75 90 TYR A N 1
ATOM 735 C CA . TYR A 1 90 ? -7.548 -7.141 6.829 1.00 98.75 90 TYR A CA 1
ATOM 736 C C . TYR A 1 90 ? -8.257 -5.852 7.251 1.00 98.75 90 TYR A C 1
ATOM 738 O O . TYR A 1 90 ? -9.098 -5.892 8.147 1.00 98.75 90 TYR A O 1
ATOM 746 N N . ALA A 1 91 ? -8.003 -4.736 6.566 1.00 98.56 91 ALA A N 1
ATOM 747 C CA . ALA A 1 91 ? -8.665 -3.465 6.851 1.00 98.56 91 ALA A CA 1
ATOM 748 C C . ALA A 1 91 ? -10.195 -3.564 6.737 1.00 98.56 91 ALA A C 1
ATOM 750 O O . ALA A 1 91 ? -10.915 -3.187 7.666 1.00 98.56 91 ALA A O 1
ATOM 751 N N . LYS A 1 92 ? -10.695 -4.204 5.669 1.00 98.56 92 LYS A N 1
ATOM 752 C CA . LYS A 1 92 ? -12.126 -4.482 5.483 1.00 98.56 92 LYS A CA 1
ATOM 753 C C . LYS A 1 92 ? -12.710 -5.289 6.643 1.00 98.56 92 LYS A C 1
ATOM 755 O O . LYS A 1 92 ? -13.794 -4.957 7.114 1.00 98.56 92 LYS A O 1
ATOM 760 N N . SER A 1 93 ? -11.993 -6.302 7.139 1.00 98.38 93 SER A N 1
ATOM 761 C CA . SER A 1 93 ? -12.434 -7.109 8.292 1.00 98.38 93 SER A CA 1
AT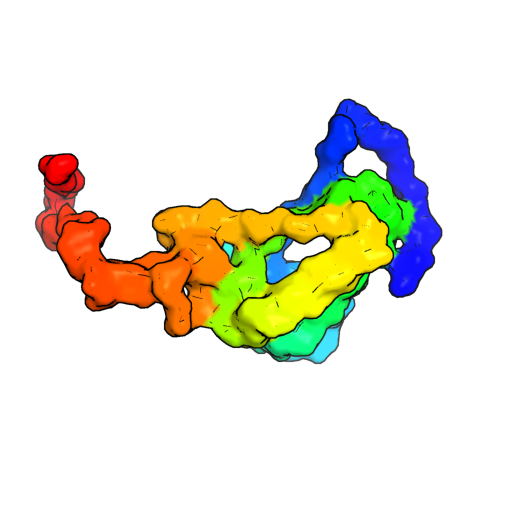OM 762 C C . SER A 1 93 ? -12.577 -6.300 9.590 1.00 98.38 93 SER A C 1
ATOM 764 O O . SER A 1 93 ? -13.267 -6.734 10.508 1.00 98.38 93 SER A O 1
ATOM 766 N N . LYS A 1 94 ? -11.951 -5.117 9.663 1.00 97.62 94 LYS A N 1
ATOM 767 C CA . LYS A 1 94 ? -12.017 -4.182 10.794 1.00 97.62 94 LYS A CA 1
ATOM 768 C C . LYS A 1 94 ? -12.951 -2.993 10.555 1.00 97.62 94 LYS A C 1
ATOM 770 O O . LYS A 1 94 ? -13.048 -2.132 11.421 1.00 97.62 94 LYS A O 1
ATOM 775 N N . GLY A 1 95 ? -13.616 -2.916 9.400 1.00 97.06 95 GLY A N 1
ATOM 776 C CA . GLY A 1 95 ? -14.425 -1.750 9.030 1.00 97.06 95 GLY A CA 1
ATOM 777 C C . GLY A 1 95 ? -13.602 -0.496 8.705 1.00 97.06 95 GLY A C 1
ATOM 778 O O . GLY A 1 95 ? -14.145 0.606 8.719 1.00 97.06 95 GLY A O 1
ATOM 779 N N . VAL A 1 96 ? -12.308 -0.650 8.406 1.00 98.00 96 VAL A N 1
ATOM 780 C CA . VAL A 1 96 ? -11.400 0.434 8.007 1.00 98.00 96 VAL A CA 1
ATOM 781 C C . VAL A 1 96 ? -11.226 0.396 6.488 1.00 98.00 96 VAL A C 1
ATOM 783 O O . VAL A 1 96 ? -10.951 -0.654 5.907 1.00 98.00 96 VAL A O 1
ATOM 786 N N . SER A 1 97 ? -11.386 1.537 5.820 1.00 98.00 97 SER A N 1
ATOM 787 C CA . SER A 1 97 ? -11.254 1.628 4.359 1.00 98.00 97 SER A CA 1
ATOM 788 C C . SER A 1 97 ? -9.793 1.776 3.930 1.00 98.00 97 SER A C 1
ATOM 790 O O . SER A 1 97 ? -9.061 2.574 4.509 1.00 98.00 97 SER A O 1
ATOM 792 N N . ILE A 1 98 ? -9.378 1.075 2.872 1.00 98.38 98 ILE A N 1
ATOM 793 C CA . ILE A 1 98 ? -8.112 1.354 2.176 1.00 98.38 98 ILE A CA 1
ATOM 794 C C . ILE A 1 98 ? -8.409 2.143 0.907 1.00 98.38 98 ILE A C 1
ATOM 796 O O . ILE A 1 98 ? -9.211 1.712 0.080 1.00 98.38 98 ILE A O 1
ATOM 800 N N . MET A 1 99 ? -7.744 3.285 0.756 1.00 97.62 99 MET A N 1
ATOM 801 C CA . MET A 1 99 ? -7.829 4.151 -0.415 1.00 97.62 99 MET A CA 1
ATOM 802 C C . MET A 1 99 ? -6.484 4.140 -1.153 1.00 97.62 99 MET A C 1
ATOM 804 O O . MET A 1 99 ? -5.513 4.715 -0.660 1.00 97.62 99 MET A O 1
ATOM 808 N N . PRO A 1 100 ? -6.381 3.495 -2.324 1.00 96.50 100 PRO A N 1
ATOM 809 C CA . PRO A 1 100 ? -5.160 3.547 -3.118 1.00 96.50 100 PRO A CA 1
ATOM 810 C C . PRO A 1 100 ? -4.890 4.976 -3.606 1.00 96.50 100 PRO A C 1
ATOM 812 O O . PRO A 1 100 ? -5.732 5.578 -4.272 1.00 96.50 100 PRO A O 1
ATOM 815 N N . GLY A 1 101 ? -3.714 5.518 -3.293 1.00 94.06 101 GLY A N 1
ATOM 816 C CA . GLY A 1 101 ? -3.230 6.760 -3.888 1.00 94.06 101 GLY A CA 1
ATOM 817 C C . GLY A 1 101 ? -2.792 6.503 -5.328 1.00 94.06 101 GLY A C 1
ATOM 818 O O . GLY A 1 101 ? -1.884 5.705 -5.560 1.00 94.06 101 GLY A O 1
ATOM 819 N N . VAL A 1 102 ? -3.441 7.164 -6.289 1.00 93.38 102 VAL A N 1
ATOM 820 C CA . VAL A 1 102 ? -3.161 7.020 -7.725 1.00 93.38 102 VAL A CA 1
ATOM 821 C C . VAL A 1 102 ? -2.645 8.344 -8.271 1.00 93.38 102 VAL A C 1
ATOM 823 O O . VAL A 1 102 ? -3.324 9.365 -8.185 1.00 93.38 102 VAL A O 1
ATOM 826 N N . GLY A 1 103 ? -1.455 8.318 -8.873 1.00 89.06 103 GLY A N 1
ATOM 827 C CA . GLY A 1 103 ? -0.887 9.466 -9.576 1.00 89.06 103 GLY A CA 1
ATOM 828 C C . GLY A 1 103 ? -0.519 9.087 -11.003 1.00 89.06 103 GLY A C 1
ATOM 829 O O . GLY A 1 103 ? 0.422 8.331 -11.222 1.00 89.06 103 GLY A O 1
ATOM 830 N N . THR A 1 104 ? -1.243 9.633 -11.979 1.00 82.50 104 THR A N 1
ATOM 831 C CA . THR A 1 104 ? -1.131 9.282 -13.410 1.00 82.50 104 T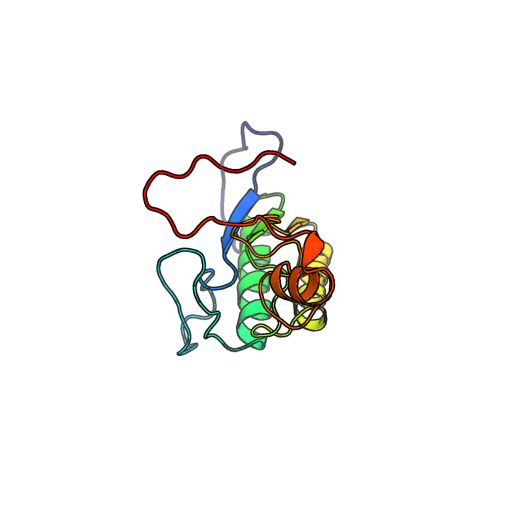HR A CA 1
ATOM 832 C C . THR A 1 104 ? 0.117 9.824 -14.105 1.00 82.50 104 THR A C 1
ATOM 834 O O . THR A 1 104 ? 0.364 9.494 -15.259 1.00 82.50 104 THR A O 1
ATOM 837 N N . THR A 1 105 ? 0.909 10.646 -13.418 1.00 77.94 105 THR A N 1
ATOM 838 C CA . THR A 1 105 ? 2.156 11.214 -13.938 1.00 77.94 105 THR A CA 1
ATOM 839 C C . THR A 1 105 ? 3.357 10.650 -13.174 1.00 77.94 105 THR A C 1
ATOM 841 O O . THR A 1 105 ? 3.803 9.539 -13.439 1.00 77.94 105 THR A O 1
ATOM 844 N N . HIS A 1 106 ? 3.859 11.379 -12.177 1.00 74.19 106 HIS A N 1
ATOM 845 C CA . HIS A 1 106 ? 5.099 11.069 -11.458 1.00 74.19 106 HIS A CA 1
ATOM 846 C C . HIS A 1 106 ? 5.029 9.773 -10.630 1.00 74.19 106 HIS A C 1
ATOM 848 O O . HIS A 1 106 ? 6.050 9.153 -10.350 1.00 74.19 106 HIS A O 1
ATOM 854 N N . TYR A 1 107 ? 3.819 9.357 -10.247 1.00 80.00 107 TYR A N 1
ATOM 855 C CA . TYR A 1 107 ? 3.571 8.178 -9.414 1.00 80.00 107 TYR A CA 1
ATOM 856 C C . TYR A 1 107 ? 3.360 6.890 -10.217 1.00 80.00 107 TYR A C 1
ATOM 858 O O . TYR A 1 107 ? 2.981 5.866 -9.663 1.00 80.00 107 TYR A O 1
ATOM 866 N N . GLY A 1 108 ? 3.591 6.925 -11.527 1.00 83.38 108 GLY A N 1
ATOM 867 C CA . GLY A 1 108 ? 3.616 5.704 -12.318 1.00 83.38 108 GLY A CA 1
ATOM 868 C C . GLY A 1 108 ? 2.247 5.110 -12.645 1.00 83.38 108 GLY A C 1
ATOM 869 O O . GLY A 1 108 ? 2.203 4.038 -13.230 1.00 83.38 108 GLY A O 1
ATOM 870 N N . GLY A 1 109 ? 1.137 5.779 -12.328 1.00 89.38 109 GLY A N 1
ATOM 871 C CA . GLY A 1 109 ? -0.217 5.285 -12.582 1.00 89.38 109 GLY A CA 1
ATOM 872 C C . GLY A 1 109 ? -0.844 4.577 -11.380 1.00 89.38 109 GLY A C 1
ATOM 873 O O . GLY A 1 109 ? -0.603 4.936 -10.228 1.00 89.38 109 GLY A O 1
ATOM 874 N N . VAL A 1 110 ? -1.714 3.602 -11.660 1.00 93.00 110 VAL A N 1
ATOM 875 C CA . VAL A 1 110 ? -2.380 2.787 -10.625 1.00 93.00 110 VAL A CA 1
ATOM 876 C C . VAL A 1 110 ? -1.408 1.758 -10.045 1.00 93.00 110 VAL A C 1
ATOM 878 O O . VAL A 1 110 ? -1.497 1.419 -8.867 1.00 93.00 110 VAL A O 1
ATOM 881 N N . TYR A 1 111 ? -0.474 1.277 -10.870 1.00 94.81 111 TYR A N 1
ATOM 882 C CA . TYR A 1 111 ? 0.586 0.357 -10.473 1.00 94.81 111 TYR A CA 1
ATOM 883 C C . TYR A 1 111 ? 1.911 1.114 -10.420 1.00 94.81 111 TYR A C 1
ATOM 885 O O . TYR A 1 111 ? 2.494 1.427 -11.455 1.00 94.81 111 TYR A O 1
ATOM 893 N N . TYR A 1 112 ? 2.371 1.438 -9.217 1.00 93.69 112 TYR A N 1
ATOM 894 C CA . TYR A 1 112 ? 3.457 2.389 -8.999 1.00 93.69 112 TYR A CA 1
ATOM 895 C C . TYR A 1 112 ? 4.791 1.923 -9.600 1.00 93.69 112 TYR A C 1
ATOM 897 O O . TYR A 1 112 ? 5.450 2.667 -10.324 1.00 93.69 112 TYR A O 1
ATOM 905 N N . GLU A 1 113 ? 5.178 0.677 -9.333 1.00 92.38 113 GLU A N 1
ATOM 906 C CA . GLU A 1 113 ? 6.436 0.097 -9.807 1.00 92.38 113 GLU A CA 1
ATOM 907 C C . GLU A 1 113 ? 6.258 -1.399 -10.049 1.00 92.38 113 GLU A C 1
ATOM 909 O O . GLU A 1 113 ? 5.714 -2.104 -9.204 1.00 92.38 113 GLU A O 1
ATOM 914 N N . GLY A 1 114 ? 6.694 -1.867 -11.215 1.00 92.38 114 GLY A N 1
ATOM 915 C CA . GLY A 1 114 ? 6.600 -3.266 -11.609 1.00 92.38 114 GLY A CA 1
ATOM 916 C C . GLY A 1 114 ? 6.290 -3.448 -13.088 1.00 92.38 114 GLY A C 1
ATOM 917 O O . GLY A 1 114 ? 6.104 -2.474 -13.823 1.00 92.38 114 GLY A O 1
ATOM 918 N N . ASN A 1 115 ? 6.208 -4.705 -13.517 1.00 94.00 115 ASN A N 1
ATOM 919 C CA . ASN A 1 115 ? 5.853 -5.065 -14.889 1.00 94.00 115 ASN A CA 1
ATOM 920 C C . ASN A 1 115 ? 4.341 -5.312 -15.010 1.00 94.00 115 ASN A C 1
ATOM 922 O O . ASN A 1 115 ? 3.866 -6.449 -15.016 1.00 94.00 115 ASN A O 1
ATOM 926 N N . ASN A 1 116 ? 3.563 -4.231 -15.069 1.00 95.00 116 ASN A N 1
ATOM 927 C CA . ASN A 1 116 ? 2.107 -4.300 -15.149 1.00 95.00 116 ASN A CA 1
ATOM 928 C C . ASN A 1 116 ? 1.566 -3.272 -16.143 1.00 95.00 116 ASN A C 1
ATOM 930 O O . ASN A 1 116 ? 1.999 -2.128 -16.140 1.00 95.00 116 ASN A O 1
ATOM 934 N N . LYS A 1 117 ? 0.554 -3.628 -16.943 1.00 93.94 117 LYS A N 1
ATOM 935 C CA . LYS A 1 117 ? -0.050 -2.718 -17.937 1.00 93.94 117 LYS A CA 1
ATOM 936 C C . LYS A 1 117 ? -0.609 -1.407 -17.359 1.00 93.94 117 LYS A C 1
ATOM 938 O O . LYS A 1 117 ? -0.799 -0.455 -18.104 1.00 93.94 117 LYS A O 1
ATOM 943 N N . TYR A 1 118 ? -0.894 -1.362 -16.056 1.00 93.50 118 TYR A N 1
ATOM 944 C CA . TYR A 1 118 ? -1.360 -0.161 -15.354 1.00 93.50 118 TYR A CA 1
ATOM 945 C C . TYR A 1 118 ? -0.225 0.683 -14.748 1.00 93.50 118 TYR A C 1
ATOM 947 O O . TYR A 1 118 ? -0.497 1.671 -14.059 1.00 93.50 118 TYR A O 1
ATOM 955 N N . ASN A 1 119 ? 1.028 0.291 -14.989 1.00 93.88 119 ASN A N 1
ATOM 956 C CA . ASN A 1 119 ? 2.212 1.102 -14.752 1.00 93.88 119 ASN A CA 1
ATOM 957 C C . ASN A 1 119 ? 2.515 1.957 -15.995 1.00 93.88 119 ASN A C 1
ATOM 959 O O . ASN A 1 119 ? 2.557 1.437 -17.110 1.00 93.88 119 ASN A O 1
ATOM 963 N N . ILE A 1 120 ? 2.781 3.251 -15.804 1.00 91.81 120 ILE A N 1
ATOM 964 C CA . ILE A 1 120 ? 2.997 4.226 -16.883 1.00 91.81 120 ILE A CA 1
ATOM 965 C C . ILE A 1 120 ? 4.172 3.832 -17.781 1.00 91.81 120 ILE A C 1
ATOM 967 O O . ILE A 1 120 ? 4.079 3.971 -18.994 1.00 91.81 120 ILE A O 1
ATOM 971 N N . ASN A 1 121 ? 5.260 3.295 -17.217 1.00 90.56 121 ASN A N 1
ATOM 972 C CA . ASN A 1 121 ? 6.435 2.934 -18.005 1.00 90.56 121 ASN A CA 1
ATOM 973 C C . ASN A 1 121 ? 6.129 1.719 -18.874 1.00 90.56 121 ASN A C 1
ATOM 975 O O . ASN A 1 121 ? 6.474 1.718 -20.050 1.00 90.56 121 ASN A O 1
ATOM 979 N N . THR A 1 122 ? 5.446 0.715 -18.320 1.00 93.94 122 THR A N 1
ATOM 980 C CA . THR A 1 122 ? 5.008 -0.459 -19.091 1.00 93.94 122 THR A CA 1
ATOM 981 C C . THR A 1 122 ? 4.034 -0.047 -20.198 1.00 93.94 122 THR A C 1
ATOM 983 O O . THR A 1 122 ? 4.171 -0.486 -21.337 1.00 93.94 122 THR A O 1
ATOM 986 N N . PHE A 1 123 ? 3.089 0.846 -19.888 1.00 92.94 123 PHE A N 1
ATOM 987 C CA . PHE A 1 123 ? 2.149 1.391 -20.864 1.00 92.94 123 PHE A CA 1
ATOM 988 C C . PHE A 1 123 ? 2.865 2.134 -22.002 1.00 92.94 123 PHE A C 1
ATOM 990 O O . PHE A 1 123 ? 2.603 1.841 -23.164 1.00 92.94 123 PHE A O 1
ATOM 997 N N . LEU A 1 124 ? 3.794 3.041 -21.688 1.00 91.81 124 LEU A N 1
ATOM 998 C CA . LEU A 1 124 ? 4.524 3.830 -22.687 1.00 91.81 124 LEU A CA 1
ATOM 999 C C . LEU A 1 124 ? 5.498 2.991 -23.523 1.00 91.81 124 LEU A C 1
ATOM 1001 O O . LEU A 1 124 ? 5.712 3.308 -24.687 1.00 91.81 124 LEU A O 1
ATOM 1005 N N . HIS A 1 125 ? 6.057 1.907 -22.977 1.00 92.19 125 HIS A N 1
ATOM 1006 C CA . HIS A 1 125 ? 6.847 0.965 -23.780 1.00 92.19 125 HIS A CA 1
ATOM 1007 C C . HIS A 1 125 ? 5.992 0.262 -24.840 1.00 92.19 125 HIS A C 1
ATOM 1009 O O . HIS A 1 125 ? 6.474 0.015 -25.941 1.00 92.19 125 HIS A O 1
ATOM 1015 N N . ALA A 1 126 ? 4.738 -0.061 -24.514 1.00 94.62 126 ALA A N 1
ATOM 1016 C CA . ALA A 1 126 ? 3.809 -0.692 -25.449 1.00 94.62 126 ALA A CA 1
ATOM 1017 C C . ALA A 1 126 ? 3.114 0.308 -26.395 1.00 94.62 126 ALA A C 1
ATOM 1019 O O . ALA A 1 126 ? 2.638 -0.105 -27.446 1.00 94.62 126 ALA A O 1
ATOM 1020 N N . ASN A 1 127 ? 3.053 1.592 -26.022 1.00 93.75 127 ASN A N 1
ATOM 1021 C CA . ASN A 1 127 ? 2.354 2.662 -26.747 1.00 93.75 127 ASN A CA 1
ATOM 1022 C C . ASN A 1 127 ? 3.257 3.913 -26.833 1.00 93.75 127 ASN A C 1
ATOM 1024 O O . ASN A 1 127 ? 2.974 4.931 -26.186 1.00 93.75 127 ASN A O 1
ATOM 1028 N N . PRO A 1 128 ? 4.397 3.846 -27.548 1.00 91.81 128 PRO A N 1
ATOM 1029 C CA . PRO A 1 128 ? 5.370 4.941 -27.601 1.00 91.81 128 PRO A CA 1
ATOM 1030 C C . PRO A 1 128 ? 4.785 6.251 -28.152 1.00 91.81 128 PRO A C 1
ATOM 1032 O O . PRO A 1 128 ? 5.241 7.331 -27.780 1.00 91.81 128 PRO A O 1
ATOM 1035 N N . GLU A 1 129 ? 3.749 6.177 -28.985 1.00 92.19 129 GLU A N 1
ATOM 1036 C CA . GLU A 1 129 ? 3.018 7.314 -29.551 1.00 92.19 129 GLU A CA 1
ATOM 1037 C C . GLU A 1 129 ? 2.238 8.131 -28.511 1.00 92.19 129 GLU A C 1
ATOM 1039 O O . GLU A 1 129 ? 1.910 9.289 -28.756 1.00 92.19 129 GLU A O 1
ATOM 1044 N N . CYS A 1 130 ? 1.965 7.555 -27.338 1.00 89.56 130 CYS A N 1
ATOM 1045 C CA . CYS A 1 130 ? 1.299 8.242 -26.233 1.00 89.56 130 CYS A CA 1
ATOM 1046 C C . CYS A 1 130 ? 2.275 9.059 -25.361 1.00 89.56 130 CYS A C 1
ATOM 1048 O O . CYS A 1 130 ? 1.850 9.760 -24.439 1.00 89.56 130 CYS A O 1
ATOM 1050 N N . GLY A 1 131 ? 3.586 8.952 -25.601 1.00 85.00 131 GLY A N 1
ATOM 1051 C CA . GLY A 1 131 ? 4.613 9.686 -24.869 1.00 85.00 131 GLY A CA 1
ATOM 1052 C C . GLY A 1 131 ? 4.714 11.145 -25.311 1.00 85.00 131 GLY A C 1
ATOM 1053 O O . GLY A 1 131 ? 4.691 11.457 -26.498 1.00 85.00 131 GLY A O 1
ATOM 1054 N N . ALA A 1 132 ? 4.900 12.060 -24.356 1.00 81.81 132 ALA A N 1
ATOM 1055 C CA . ALA A 1 132 ? 5.239 13.438 -24.694 1.00 81.81 132 ALA A CA 1
ATOM 1056 C C . ALA A 1 132 ? 6.629 13.492 -25.349 1.00 81.81 132 ALA A C 1
ATOM 1058 O O . ALA A 1 132 ? 7.618 13.043 -24.763 1.00 81.81 132 ALA A O 1
ATOM 1059 N N . VAL A 1 133 ? 6.722 14.095 -26.534 1.00 76.25 133 VAL A N 1
ATOM 1060 C CA . VAL A 1 133 ? 8.005 14.363 -27.188 1.00 76.25 133 VAL A CA 1
ATOM 1061 C C . VAL A 1 133 ? 8.646 15.571 -26.513 1.00 76.25 133 VAL A C 1
ATOM 1063 O O . VAL A 1 133 ? 8.192 16.705 -26.660 1.00 76.25 133 VAL A O 1
ATOM 1066 N N . VAL A 1 134 ? 9.708 15.333 -25.745 1.00 67.62 134 VAL A N 1
ATOM 1067 C CA . VAL A 1 134 ? 10.520 16.416 -25.185 1.00 67.62 134 VAL A CA 1
ATOM 1068 C C . VAL A 1 134 ? 11.621 16.739 -26.188 1.00 67.62 134 VAL A C 1
ATOM 1070 O O . VAL A 1 134 ? 12.573 15.978 -26.360 1.00 67.62 134 VAL A O 1
ATOM 1073 N N . SER A 1 135 ? 11.488 17.871 -26.873 1.00 63.62 135 SER A N 1
ATOM 1074 C CA . SER A 1 135 ? 12.565 18.452 -27.675 1.00 63.62 135 SER A CA 1
ATOM 1075 C C . SER A 1 135 ? 13.791 18.699 -26.791 1.00 63.62 135 SER A C 1
ATOM 1077 O O . SER A 1 135 ? 13.683 19.327 -25.739 1.00 63.62 135 SER A O 1
ATOM 1079 N N . LYS A 1 136 ? 14.961 18.215 -27.220 1.00 62.09 136 LYS A N 1
ATOM 1080 C CA . LYS A 1 136 ? 16.224 18.307 -26.463 1.00 62.09 136 LYS A CA 1
ATOM 1081 C C . LYS A 1 136 ? 16.844 19.714 -26.435 1.00 62.09 136 LYS A C 1
ATOM 1083 O O . LYS A 1 136 ? 17.910 19.889 -25.853 1.00 62.09 136 LYS A O 1
ATOM 1088 N N . GLU A 1 137 ? 16.210 20.704 -27.058 1.00 62.12 137 GLU A N 1
ATOM 1089 C CA . GLU A 1 137 ? 16.701 22.082 -27.091 1.00 62.12 137 GLU A CA 1
ATOM 1090 C C . GLU A 1 137 ? 16.348 22.838 -25.796 1.00 62.12 137 GLU A C 1
ATOM 1092 O O . GLU A 1 137 ? 15.184 22.832 -25.375 1.00 62.12 137 GLU A O 1
ATOM 1097 N N . PRO A 1 138 ? 17.314 23.524 -25.153 1.00 52.59 138 PRO A N 1
ATOM 1098 C CA . PRO A 1 138 ? 17.030 24.387 -24.012 1.00 52.59 138 PRO A CA 1
ATOM 1099 C C . PRO A 1 138 ? 16.029 25.488 -24.402 1.00 52.59 138 PRO A C 1
ATOM 1101 O O . PRO A 1 138 ? 16.313 26.308 -25.269 1.00 52.59 138 PRO A O 1
ATOM 1104 N N . GLY A 1 139 ? 14.859 25.523 -23.755 1.00 59.50 139 GLY A N 1
ATOM 1105 C CA . GLY A 1 139 ? 13.836 26.561 -23.968 1.00 59.50 139 GLY A CA 1
ATOM 1106 C C . GLY A 1 139 ? 12.708 26.203 -24.940 1.00 59.50 139 GLY A C 1
ATOM 1107 O O . GLY A 1 139 ? 11.822 27.027 -25.175 1.00 59.50 139 GLY A O 1
ATOM 1108 N N . ALA A 1 140 ? 12.684 24.985 -25.477 1.00 52.09 140 ALA A N 1
ATOM 1109 C CA . ALA A 1 140 ? 11.616 24.576 -26.372 1.00 52.09 140 ALA A CA 1
ATOM 1110 C C . ALA A 1 140 ? 10.269 24.426 -25.632 1.00 52.09 140 ALA A C 1
ATOM 1112 O O . ALA A 1 140 ? 10.129 23.692 -24.648 1.00 52.09 140 ALA A O 1
ATOM 1113 N N . LYS A 1 141 ? 9.263 25.175 -26.102 1.00 48.91 141 LYS A N 1
ATOM 1114 C CA . LYS A 1 141 ? 7.883 25.098 -25.610 1.00 48.91 141 LYS A CA 1
ATOM 1115 C C . LYS A 1 141 ? 7.316 23.721 -25.953 1.00 48.91 141 LYS A C 1
ATOM 1117 O O . LYS A 1 141 ? 7.512 23.247 -27.069 1.00 48.91 141 LYS A O 1
ATOM 1122 N N . ARG A 1 142 ? 6.613 23.093 -25.000 1.00 48.47 142 ARG A N 1
ATOM 1123 C CA . ARG A 1 142 ? 5.942 21.799 -25.208 1.00 48.47 142 ARG A CA 1
ATOM 1124 C C . ARG A 1 142 ? 5.117 21.863 -26.495 1.00 48.47 142 ARG A C 1
ATOM 1126 O O . ARG A 1 142 ? 4.255 22.731 -26.617 1.00 48.47 142 ARG A O 1
ATOM 1133 N N . ALA A 1 143 ? 5.400 20.967 -27.435 1.00 50.09 143 ALA A N 1
ATOM 1134 C CA . ALA A 1 143 ? 4.570 20.807 -28.615 1.00 50.09 143 ALA A CA 1
ATOM 1135 C C . ALA A 1 143 ? 3.194 20.305 -28.160 1.00 50.09 143 ALA A C 1
ATOM 1137 O O . ALA A 1 143 ? 3.088 19.278 -27.487 1.00 50.09 143 ALA A O 1
ATOM 1138 N N . HIS A 1 144 ? 2.160 21.083 -28.463 1.00 40.31 144 HIS A N 1
ATOM 1139 C CA . HIS A 1 144 ? 0.777 20.669 -28.301 1.00 40.31 144 HIS A CA 1
ATOM 1140 C C . HIS A 1 144 ? 0.410 19.825 -29.524 1.00 40.31 144 HIS A C 1
ATOM 1142 O O . HIS A 1 144 ? 0.498 20.320 -30.648 1.00 40.31 144 HIS A O 1
ATOM 1148 N N . HIS A 1 145 ? 0.069 18.560 -29.286 1.00 41.06 145 HIS A N 1
ATOM 1149 C CA . HIS A 1 145 ? -0.693 17.747 -30.230 1.00 41.06 145 HIS A CA 1
ATOM 1150 C C . HIS A 1 145 ? -2.182 18.016 -30.024 1.00 41.06 145 HIS A C 1
ATOM 1152 O O . HIS A 1 145 ? -2.577 18.179 -28.843 1.00 41.06 145 HIS A O 1
#